Protein AF-A0A2N5B5T7-F1 (afdb_monomer)

Structure (mmCIF, N/CA/C/O backbone):
data_AF-A0A2N5B5T7-F1
#
_entry.id   AF-A0A2N5B5T7-F1
#
loop_
_atom_site.group_PDB
_atom_site.id
_atom_site.type_symbol
_atom_site.label_atom_id
_atom_site.label_alt_id
_atom_site.label_comp_id
_atom_site.label_asym_id
_atom_site.label_entity_id
_atom_site.label_seq_id
_atom_site.pdbx_PDB_ins_code
_atom_site.Cartn_x
_atom_site.Cartn_y
_atom_site.Cartn_z
_atom_site.occupancy
_atom_site.B_iso_or_equiv
_atom_site.auth_seq_id
_atom_site.auth_comp_id
_atom_site.auth_asym_id
_atom_site.auth_atom_id
_atom_site.pdbx_PDB_model_num
ATOM 1 N N . GLN A 1 1 ? 3.816 -21.441 9.797 1.00 52.06 1 GLN A N 1
ATOM 2 C CA . GLN A 1 1 ? 3.129 -20.359 9.060 1.00 52.06 1 GLN A CA 1
ATOM 3 C C . GLN A 1 1 ? 1.644 -20.697 9.000 1.00 52.06 1 GLN A C 1
ATOM 5 O O . GLN A 1 1 ? 1.309 -21.677 8.357 1.00 52.06 1 GLN A O 1
ATOM 10 N N . GLN A 1 2 ? 0.776 -19.985 9.728 1.00 61.12 2 GLN A N 1
ATOM 11 C CA . GLN A 1 2 ? -0.626 -20.408 9.944 1.00 61.12 2 GLN A CA 1
ATOM 12 C C . GLN A 1 2 ? -1.670 -19.629 9.111 1.00 61.12 2 GLN A C 1
ATOM 14 O O . GLN A 1 2 ? -2.839 -19.981 9.132 1.00 61.12 2 GLN A O 1
ATOM 19 N N . GLN A 1 3 ? -1.269 -18.592 8.362 1.00 65.88 3 GLN A N 1
ATOM 20 C CA . GLN A 1 3 ? -2.188 -17.669 7.660 1.00 65.88 3 GLN A CA 1
ATOM 21 C C . GLN A 1 3 ? -1.897 -17.510 6.150 1.00 65.88 3 GLN A C 1
ATOM 23 O O . GLN A 1 3 ? -2.585 -16.754 5.469 1.00 65.88 3 GLN A O 1
ATOM 28 N N . GLY A 1 4 ? -0.875 -18.192 5.610 1.00 83.69 4 GLY A N 1
ATOM 29 C CA . GLY A 1 4 ? -0.503 -18.093 4.188 1.00 83.69 4 GLY A CA 1
ATOM 30 C C . GLY A 1 4 ? -0.038 -16.697 3.736 1.00 83.69 4 GLY A C 1
ATOM 31 O O . GLY A 1 4 ? -0.194 -16.357 2.564 1.00 83.69 4 GLY A O 1
ATOM 32 N N . VAL A 1 5 ? 0.490 -15.887 4.662 1.00 90.44 5 VAL A N 1
ATOM 33 C CA . VAL A 1 5 ? 0.981 -14.516 4.431 1.00 90.44 5 VAL A CA 1
ATOM 34 C C . VAL A 1 5 ? 2.508 -14.453 4.473 1.00 90.44 5 VAL A C 1
ATOM 36 O O . VAL A 1 5 ? 3.146 -15.196 5.221 1.00 90.44 5 VAL A O 1
ATOM 39 N N . THR A 1 6 ? 3.097 -13.551 3.688 1.00 92.44 6 THR A N 1
ATOM 40 C CA . THR A 1 6 ? 4.547 -13.297 3.689 1.00 92.44 6 THR A CA 1
ATOM 41 C C . THR A 1 6 ? 4.939 -12.291 4.784 1.00 92.44 6 THR A C 1
ATOM 43 O O . THR A 1 6 ? 4.087 -11.525 5.242 1.00 92.44 6 THR A O 1
ATOM 46 N N . PRO A 1 7 ? 6.224 -12.224 5.193 1.00 93.31 7 PRO A N 1
ATOM 47 C CA . PRO A 1 7 ? 6.707 -11.173 6.094 1.00 93.31 7 PRO A CA 1
ATOM 48 C C . PRO A 1 7 ? 6.416 -9.754 5.587 1.00 93.31 7 PRO A C 1
ATOM 50 O O . PRO A 1 7 ? 6.020 -8.900 6.374 1.00 93.31 7 PRO A O 1
ATOM 53 N N . PHE A 1 8 ? 6.525 -9.527 4.272 1.00 93.94 8 PHE A N 1
ATOM 54 C CA . PHE A 1 8 ? 6.115 -8.278 3.625 1.00 93.94 8 PHE A CA 1
ATOM 55 C C . PHE A 1 8 ? 4.654 -7.922 3.943 1.00 93.94 8 PHE A C 1
ATOM 57 O O . PHE A 1 8 ? 4.384 -6.823 4.416 1.00 93.94 8 PHE A O 1
ATOM 64 N N . MET A 1 9 ? 3.718 -8.859 3.737 1.00 96.00 9 MET A N 1
ATOM 65 C CA . MET A 1 9 ? 2.286 -8.627 3.984 1.00 96.00 9 MET A CA 1
ATOM 66 C C . MET A 1 9 ? 2.009 -8.337 5.462 1.00 96.00 9 MET A C 1
ATOM 68 O O . MET A 1 9 ? 1.223 -7.448 5.777 1.00 96.00 9 MET A O 1
ATOM 72 N N . LEU A 1 10 ? 2.677 -9.059 6.368 1.00 95.94 10 LEU A N 1
ATOM 73 C CA . LEU A 1 10 ? 2.547 -8.843 7.809 1.00 95.94 10 LEU A CA 1
ATOM 74 C C . LEU A 1 10 ? 3.016 -7.443 8.216 1.00 95.94 10 LEU A C 1
ATOM 76 O O . LEU A 1 10 ? 2.308 -6.735 8.930 1.00 95.94 10 LEU A O 1
ATOM 80 N N . LEU A 1 11 ? 4.200 -7.039 7.759 1.00 97.00 11 LEU A N 1
ATOM 81 C CA . LEU A 1 11 ? 4.765 -5.736 8.094 1.00 97.00 11 LEU A CA 1
ATOM 82 C C . LEU A 1 11 ? 3.976 -4.591 7.453 1.00 97.00 11 LEU A C 1
ATOM 84 O O . LEU A 1 11 ? 3.757 -3.578 8.113 1.00 97.00 11 LEU A O 1
ATOM 88 N N . LEU A 1 12 ? 3.498 -4.762 6.219 1.00 97.75 12 LEU A N 1
ATOM 89 C CA . LEU A 1 12 ? 2.629 -3.789 5.563 1.00 97.75 12 LEU A CA 1
ATOM 90 C C . LEU A 1 12 ? 1.311 -3.604 6.330 1.00 97.75 12 LEU A C 1
ATOM 92 O O . LEU A 1 12 ? 0.928 -2.465 6.591 1.00 97.75 12 LEU A O 1
ATOM 96 N N . ALA A 1 13 ? 0.656 -4.691 6.754 1.00 97.88 13 ALA A N 1
ATOM 97 C CA . ALA A 1 13 ? -0.572 -4.619 7.551 1.00 97.88 13 ALA A CA 1
ATOM 98 C C . ALA A 1 13 ? -0.345 -3.907 8.898 1.00 97.88 13 ALA A C 1
ATOM 100 O O . ALA A 1 13 ? -1.131 -3.041 9.297 1.00 97.88 13 ALA A O 1
ATOM 101 N N . SER A 1 14 ? 0.759 -4.218 9.584 1.00 97.88 14 SER A N 1
ATOM 102 C CA . SER A 1 14 ? 1.156 -3.533 10.822 1.00 97.88 14 SER A CA 1
ATOM 103 C C . SER A 1 14 ? 1.428 -2.046 10.590 1.00 97.88 14 SER A C 1
ATOM 105 O O . SER A 1 14 ? 1.003 -1.206 11.382 1.00 97.88 14 SER A O 1
ATOM 107 N N . PHE A 1 15 ? 2.091 -1.703 9.486 1.00 98.38 15 PHE A N 1
ATOM 108 C CA . PHE A 1 15 ? 2.387 -0.319 9.133 1.00 98.38 15 PHE A CA 1
ATOM 109 C C . PHE A 1 15 ? 1.120 0.474 8.794 1.00 98.38 15 PHE A C 1
ATOM 111 O O . PHE A 1 15 ? 0.922 1.568 9.315 1.00 98.38 15 PHE A O 1
ATOM 118 N N . GLN A 1 16 ? 0.208 -0.094 8.005 1.00 98.44 16 GLN A N 1
ATOM 119 C CA . GLN A 1 16 ? -1.093 0.520 7.731 1.00 98.44 16 GLN A CA 1
ATOM 120 C C . GLN A 1 16 ? -1.916 0.691 9.015 1.00 98.44 16 GLN A C 1
ATOM 122 O O . GLN A 1 16 ? -2.558 1.724 9.188 1.00 98.44 16 GLN A O 1
ATOM 127 N N . THR A 1 17 ? -1.845 -0.267 9.949 1.00 98.06 17 THR A N 1
ATOM 128 C CA . THR A 1 17 ? -2.479 -0.149 11.275 1.00 98.06 17 THR A CA 1
ATOM 129 C C . THR A 1 17 ? -1.898 1.019 12.070 1.00 98.06 17 THR A C 1
ATOM 131 O O . THR A 1 17 ? -2.651 1.788 12.666 1.00 98.06 17 THR A O 1
ATOM 134 N N . LEU A 1 18 ? -0.573 1.193 12.058 1.00 98.25 18 LEU A N 1
ATOM 135 C CA . LEU A 1 18 ? 0.087 2.333 12.697 1.00 98.25 18 LEU A CA 1
ATOM 136 C C . LEU A 1 18 ? -0.414 3.659 12.105 1.00 98.25 18 LEU A C 1
ATOM 138 O O . LEU A 1 18 ? -0.843 4.536 12.851 1.00 98.25 18 LEU A O 1
ATOM 142 N N . LEU A 1 19 ? -0.429 3.785 10.774 1.00 98.38 19 LEU A N 1
ATOM 143 C CA . LEU A 1 19 ? -0.919 4.986 10.086 1.00 98.38 19 LEU A CA 1
ATOM 144 C C . LEU A 1 19 ? -2.390 5.271 10.406 1.00 98.38 19 LEU A C 1
ATOM 146 O O . LEU A 1 19 ? -2.740 6.415 10.694 1.00 98.38 19 LEU A O 1
ATOM 150 N N . HIS A 1 20 ? -3.240 4.243 10.419 1.00 97.75 20 HIS A N 1
ATOM 151 C CA . HIS A 1 20 ? -4.640 4.356 10.823 1.00 97.75 20 HIS A CA 1
ATOM 152 C C . HIS A 1 20 ? -4.780 4.897 12.251 1.00 97.75 20 HIS A C 1
ATOM 154 O O . HIS A 1 20 ? -5.547 5.827 12.494 1.00 97.75 20 HIS A O 1
ATOM 160 N N . ARG A 1 21 ? -4.012 4.357 13.203 1.00 96.50 21 ARG A N 1
ATOM 161 C CA . ARG A 1 21 ? -4.056 4.789 14.608 1.00 96.50 21 ARG A CA 1
ATOM 162 C C . ARG A 1 21 ? -3.564 6.223 14.804 1.00 96.50 21 ARG A C 1
ATOM 164 O O . ARG A 1 21 ? -4.131 6.928 15.629 1.00 96.50 21 ARG A O 1
ATOM 171 N N . TYR A 1 22 ? -2.556 6.652 14.047 1.00 97.81 22 TYR A N 1
ATOM 172 C CA . TYR A 1 22 ? -2.014 8.013 14.128 1.00 97.81 22 TYR A CA 1
ATOM 173 C C . TYR A 1 22 ? -2.889 9.058 13.431 1.00 97.81 22 TYR A C 1
ATOM 175 O O . TYR A 1 22 ? -2.994 10.184 13.908 1.00 97.81 22 TYR A O 1
ATOM 183 N N . SER A 1 23 ? -3.495 8.705 12.298 1.00 97.31 23 SER A N 1
ATOM 184 C CA . SER A 1 23 ? -4.282 9.639 11.480 1.00 97.31 23 SER A CA 1
ATOM 185 C C . SER A 1 23 ? -5.775 9.646 11.812 1.00 97.31 23 SER A C 1
ATOM 187 O O . SER A 1 23 ? -6.469 10.602 11.477 1.00 97.31 23 SER A O 1
ATOM 189 N N . GLY A 1 24 ? -6.294 8.568 12.407 1.00 96.50 24 GLY A N 1
ATOM 190 C CA . GLY A 1 24 ? -7.731 8.333 12.564 1.00 96.50 24 GLY A CA 1
ATOM 191 C C . GLY A 1 24 ? -8.463 7.986 11.258 1.00 96.50 24 GLY A C 1
ATOM 192 O O . GLY A 1 24 ? -9.679 7.809 11.279 1.00 96.50 24 GLY A O 1
ATOM 193 N N . GLN A 1 25 ? -7.766 7.875 10.121 1.00 97.31 25 GLN A N 1
ATOM 194 C CA . GLN A 1 25 ? -8.386 7.636 8.813 1.00 97.31 25 GLN A CA 1
ATOM 195 C C . GLN A 1 25 ? -8.736 6.162 8.605 1.00 97.31 25 GLN A C 1
ATOM 197 O O . GLN A 1 25 ? -7.892 5.293 8.798 1.00 97.31 25 GLN A O 1
ATOM 202 N N . ALA A 1 26 ? -9.956 5.875 8.151 1.00 97.50 26 ALA A N 1
ATOM 203 C CA . ALA A 1 26 ? -10.417 4.511 7.877 1.00 97.50 26 ALA A CA 1
ATOM 204 C C . ALA A 1 26 ? -9.924 3.938 6.532 1.00 97.50 26 ALA A C 1
ATOM 206 O O . ALA A 1 26 ? -9.932 2.728 6.346 1.00 97.50 26 ALA A O 1
ATOM 207 N N . ASP A 1 27 ? -9.483 4.777 5.594 1.00 97.31 27 ASP A N 1
ATOM 208 C CA . ASP A 1 27 ? -8.973 4.364 4.281 1.00 97.31 27 ASP A CA 1
ATOM 209 C C . ASP A 1 27 ? -7.508 4.784 4.151 1.00 97.31 27 ASP A C 1
ATOM 211 O O . ASP A 1 27 ? -7.202 5.968 4.005 1.00 97.31 27 ASP A O 1
ATOM 215 N N . ILE A 1 28 ? -6.602 3.810 4.242 1.00 98.12 28 ILE A N 1
ATOM 216 C CA . ILE A 1 28 ? -5.156 4.029 4.216 1.00 98.12 28 ILE A CA 1
ATOM 217 C C . ILE A 1 28 ? -4.588 3.505 2.902 1.00 98.12 28 ILE A C 1
ATOM 219 O O . ILE A 1 28 ? -4.730 2.329 2.574 1.00 98.12 28 ILE A O 1
ATOM 223 N N . ARG A 1 29 ? -3.875 4.359 2.167 1.00 97.62 29 ARG A N 1
ATOM 224 C CA . ARG A 1 29 ? -3.191 3.999 0.917 1.00 97.62 29 ARG A CA 1
ATOM 225 C C . ARG A 1 29 ? -1.694 4.192 1.077 1.00 97.62 29 ARG A C 1
ATOM 227 O O . ARG A 1 29 ? -1.242 5.260 1.486 1.00 97.62 29 ARG A O 1
ATOM 234 N N . VAL A 1 30 ? -0.935 3.154 0.748 1.00 98.06 30 VAL A N 1
ATOM 235 C CA . VAL A 1 30 ? 0.527 3.150 0.837 1.00 98.06 30 VAL A CA 1
ATOM 236 C C . VAL A 1 30 ? 1.102 2.816 -0.531 1.00 98.06 30 VAL A C 1
ATOM 238 O O . VAL A 1 30 ? 0.685 1.843 -1.161 1.00 98.06 30 VAL A O 1
ATOM 241 N N . GLY A 1 31 ? 2.059 3.621 -0.986 1.00 96.75 31 GLY A N 1
ATOM 242 C CA . GLY A 1 31 ? 2.830 3.329 -2.189 1.00 96.75 31 GLY A CA 1
ATOM 243 C C . GLY A 1 31 ? 3.912 2.300 -1.886 1.00 96.75 31 GLY A C 1
ATOM 244 O O . GLY A 1 31 ? 4.706 2.485 -0.963 1.00 96.75 31 GLY A O 1
ATOM 245 N N . VAL A 1 32 ? 3.956 1.223 -2.659 1.00 95.31 32 VAL A N 1
ATOM 246 C CA . VAL A 1 32 ? 4.952 0.158 -2.543 1.00 95.31 32 VAL A CA 1
ATOM 247 C C . VAL A 1 32 ? 5.741 0.083 -3.849 1.00 95.31 32 VAL A C 1
ATOM 249 O O . VAL A 1 32 ? 5.191 -0.360 -4.861 1.00 95.31 32 VAL A O 1
ATOM 252 N N . PRO A 1 33 ? 7.015 0.512 -3.860 1.00 90.69 33 PRO A N 1
ATOM 253 C CA . PRO A 1 33 ? 7.859 0.363 -5.029 1.00 90.69 33 PRO A CA 1
ATOM 254 C C . PRO A 1 33 ? 8.182 -1.119 -5.240 1.00 90.69 33 PRO A C 1
ATOM 256 O O . PRO A 1 33 ? 8.620 -1.816 -4.324 1.00 90.69 33 PRO A O 1
ATOM 259 N N . THR A 1 34 ? 7.995 -1.595 -6.464 1.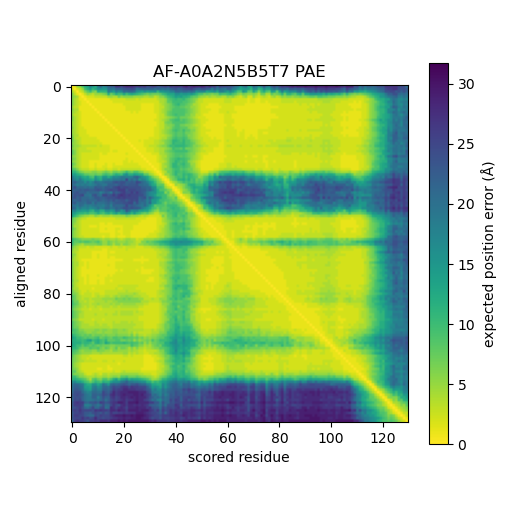00 81.25 34 THR A N 1
ATOM 260 C CA . THR A 1 34 ? 8.359 -2.944 -6.892 1.00 81.25 34 THR A CA 1
ATOM 261 C C . THR A 1 34 ? 9.277 -2.871 -8.100 1.00 81.25 34 THR A C 1
ATOM 263 O O . THR A 1 34 ? 9.009 -2.162 -9.069 1.00 81.25 34 THR A O 1
ATOM 266 N N . ALA A 1 35 ? 10.386 -3.605 -8.043 1.00 71.88 35 ALA A N 1
ATOM 267 C CA . ALA A 1 35 ? 11.285 -3.725 -9.178 1.00 71.88 35 ALA A CA 1
ATOM 268 C C . ALA A 1 35 ? 10.658 -4.666 -10.217 1.00 71.88 35 ALA A C 1
ATOM 270 O O . ALA A 1 35 ? 10.546 -5.863 -9.961 1.00 71.88 35 ALA A O 1
ATOM 271 N N . ASN A 1 36 ? 10.303 -4.159 -11.401 1.00 63.38 36 ASN A N 1
ATOM 272 C CA . ASN A 1 36 ? 9.816 -4.980 -12.518 1.00 63.38 36 ASN A CA 1
ATOM 273 C C . ASN A 1 36 ? 10.984 -5.676 -13.242 1.00 63.38 36 ASN A C 1
ATOM 275 O O . ASN A 1 36 ? 11.138 -5.577 -14.456 1.00 63.38 36 ASN A O 1
ATOM 279 N N . AR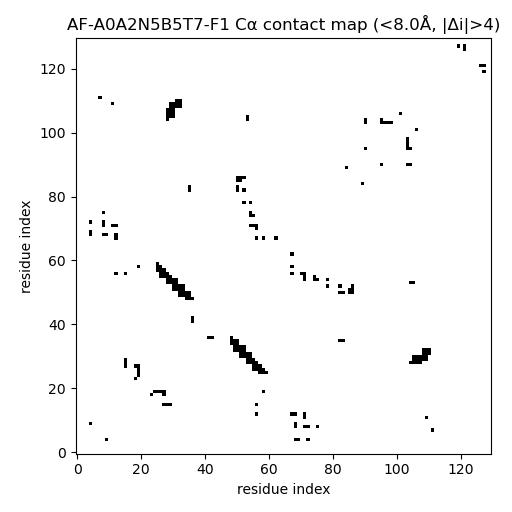G A 1 37 ? 11.836 -6.393 -12.497 1.00 59.66 37 ARG A N 1
ATOM 280 C CA . ARG A 1 37 ? 12.973 -7.163 -13.043 1.00 59.66 37 ARG A CA 1
ATOM 281 C C . ARG A 1 37 ? 12.609 -8.613 -13.383 1.00 59.66 37 ARG A C 1
ATOM 283 O O . ARG A 1 37 ? 13.479 -9.468 -13.446 1.00 59.66 37 ARG A O 1
ATOM 290 N N . ASN A 1 38 ? 11.335 -8.911 -13.627 1.00 57.19 38 ASN A N 1
ATOM 291 C CA . ASN A 1 38 ? 10.864 -10.286 -13.850 1.00 57.19 38 ASN A CA 1
ATOM 292 C C . ASN A 1 38 ? 11.258 -10.873 -15.221 1.00 57.19 38 ASN A C 1
ATOM 294 O O . ASN A 1 38 ? 10.889 -12.005 -15.530 1.00 57.19 38 ASN A O 1
ATOM 298 N N . ARG A 1 39 ? 11.984 -10.123 -16.062 1.00 53.75 39 ARG A N 1
ATOM 299 C CA . ARG A 1 39 ? 12.521 -10.603 -17.341 1.00 53.75 39 ARG A CA 1
ATOM 300 C C . ARG A 1 39 ? 14.044 -10.594 -17.292 1.00 53.75 39 ARG A C 1
ATOM 302 O O . ARG A 1 39 ? 14.640 -9.533 -17.102 1.00 53.75 39 ARG A O 1
ATOM 309 N N . VAL A 1 40 ? 14.655 -11.752 -17.550 1.00 52.62 40 VAL A N 1
ATOM 310 C CA . VAL A 1 40 ? 16.119 -11.967 -17.606 1.00 52.62 40 VAL A CA 1
ATOM 311 C C . VAL A 1 40 ? 16.816 -10.950 -18.527 1.00 52.62 40 VAL A C 1
ATOM 313 O O . VAL A 1 40 ? 17.935 -10.517 -18.271 1.00 52.62 40 VAL A O 1
ATOM 316 N N . GLU A 1 41 ? 16.120 -10.496 -19.569 1.00 55.88 41 GLU A N 1
ATOM 317 C CA . GLU A 1 41 ? 16.587 -9.502 -20.546 1.00 55.88 41 GLU A CA 1
ATOM 318 C C . GLU A 1 41 ? 16.765 -8.093 -19.949 1.00 55.88 41 GLU A C 1
ATOM 320 O O . GLU A 1 41 ? 17.571 -7.306 -20.441 1.00 55.88 41 GLU A O 1
ATOM 325 N N . THR A 1 42 ? 16.037 -7.771 -18.874 1.00 53.84 42 THR A N 1
ATOM 326 C CA . THR A 1 42 ? 16.035 -6.444 -18.227 1.00 53.84 42 THR A CA 1
ATOM 327 C C . THR A 1 42 ? 16.930 -6.360 -16.992 1.00 53.84 42 THR A C 1
ATOM 329 O O . THR A 1 42 ? 17.242 -5.259 -16.544 1.00 53.84 42 THR A O 1
ATOM 332 N N . GLU A 1 43 ? 17.416 -7.492 -16.467 1.00 52.53 43 GLU A N 1
ATOM 333 C CA . GLU A 1 43 ? 18.269 -7.521 -15.267 1.00 52.53 43 GLU A CA 1
ATOM 334 C C . GLU A 1 43 ? 19.590 -6.755 -15.442 1.00 52.53 43 GLU A C 1
ATOM 336 O O . GLU A 1 43 ? 20.143 -6.248 -14.465 1.00 52.53 43 GLU A O 1
ATOM 341 N N . ARG A 1 44 ? 20.089 -6.665 -16.684 1.00 48.47 44 ARG A N 1
ATOM 342 C CA . ARG A 1 44 ? 21.380 -6.047 -17.038 1.00 48.47 44 ARG A CA 1
ATOM 343 C C . ARG A 1 44 ? 21.252 -4.695 -17.744 1.00 48.47 44 ARG A C 1
ATOM 345 O O . ARG A 1 44 ? 22.268 -4.131 -18.147 1.00 48.47 44 ARG A O 1
ATOM 352 N N . LEU A 1 45 ? 20.034 -4.173 -17.906 1.00 57.72 45 LEU A N 1
ATOM 353 C CA . LEU A 1 45 ? 19.810 -2.866 -18.523 1.00 57.72 45 LEU A CA 1
ATOM 354 C C . LEU A 1 45 ? 19.918 -1.755 -17.472 1.00 57.72 45 LEU A C 1
ATOM 356 O O . LEU A 1 45 ? 19.300 -1.814 -16.410 1.00 57.72 45 LEU A O 1
ATOM 360 N N . ILE A 1 46 ? 20.690 -0.713 -17.781 1.00 57.22 46 ILE A N 1
ATOM 361 C CA . ILE A 1 46 ? 20.722 0.522 -16.991 1.00 57.22 46 ILE A CA 1
ATOM 362 C C . ILE A 1 46 ? 19.478 1.341 -17.374 1.00 57.22 46 ILE A C 1
ATOM 364 O O . ILE A 1 46 ? 19.393 1.846 -18.489 1.00 57.22 46 ILE A O 1
ATOM 368 N N . GLY A 1 47 ? 18.501 1.445 -16.465 1.00 55.56 47 GLY A N 1
ATOM 369 C CA . GLY A 1 47 ? 17.237 2.168 -16.669 1.00 55.56 47 GLY A CA 1
ATOM 370 C C . GLY A 1 47 ? 16.344 2.179 -15.417 1.00 55.56 47 GLY A C 1
ATOM 371 O O . GLY A 1 47 ? 16.593 1.439 -14.462 1.00 55.56 47 GLY A O 1
ATOM 372 N N . PHE A 1 48 ? 15.314 3.035 -15.391 1.00 57.88 48 PHE A N 1
ATOM 373 C CA . PHE A 1 48 ? 14.372 3.154 -14.268 1.00 57.88 48 PHE A CA 1
ATOM 374 C C . PHE A 1 48 ? 13.221 2.145 -14.424 1.00 57.88 48 PHE A C 1
ATOM 376 O O . PHE A 1 48 ? 12.237 2.412 -15.102 1.00 57.88 48 PHE A O 1
ATOM 383 N N . PHE A 1 49 ? 13.368 0.965 -13.814 1.00 64.81 49 PHE A N 1
ATOM 384 C CA . PHE A 1 49 ? 12.399 -0.147 -13.889 1.00 64.81 49 PHE A CA 1
ATOM 385 C C . PHE A 1 49 ? 11.578 -0.326 -12.600 1.00 64.81 49 PHE A C 1
ATOM 387 O O . PHE A 1 49 ? 11.051 -1.408 -12.329 1.00 64.81 49 PHE A O 1
ATOM 394 N N . VAL A 1 50 ? 11.529 0.703 -11.752 1.00 71.62 50 VAL A N 1
ATOM 395 C CA . VAL A 1 50 ? 10.712 0.686 -10.536 1.00 71.62 50 VAL A CA 1
ATOM 396 C C . VAL A 1 50 ? 9.313 1.142 -10.911 1.00 71.62 50 VAL A C 1
ATOM 398 O O . VAL A 1 50 ? 9.129 2.278 -11.336 1.00 71.62 50 VAL A O 1
ATOM 401 N N . ASN A 1 51 ? 8.337 0.259 -10.732 1.00 86.56 51 ASN A N 1
ATOM 402 C CA . ASN A 1 51 ? 6.932 0.640 -10.734 1.00 86.56 51 ASN A CA 1
ATOM 403 C C . ASN A 1 51 ? 6.458 0.812 -9.284 1.00 86.56 51 ASN A C 1
ATOM 405 O O . ASN A 1 51 ? 7.033 0.218 -8.371 1.00 86.56 51 ASN A O 1
ATOM 409 N N . THR A 1 52 ? 5.418 1.609 -9.054 1.00 91.38 52 THR A N 1
ATOM 410 C CA . THR A 1 52 ? 4.838 1.789 -7.716 1.00 91.38 52 THR A CA 1
ATOM 411 C C . THR A 1 52 ? 3.410 1.274 -7.691 1.00 91.38 52 THR A C 1
ATOM 413 O O . THR A 1 52 ? 2.545 1.778 -8.401 1.00 91.38 52 THR A O 1
ATOM 416 N N . GLN A 1 53 ? 3.148 0.294 -6.830 1.00 94.31 53 GLN A N 1
ATOM 417 C CA . GLN A 1 53 ? 1.801 -0.212 -6.585 1.00 94.31 53 GLN A CA 1
ATOM 418 C C . GLN A 1 53 ? 1.174 0.535 -5.407 1.00 94.31 53 GLN A C 1
ATOM 420 O O . GLN A 1 53 ? 1.820 0.737 -4.380 1.00 94.31 53 GLN A O 1
ATOM 425 N N . VAL A 1 54 ? -0.095 0.928 -5.525 1.00 96.12 54 VAL A N 1
ATOM 426 C CA . VAL A 1 54 ? -0.836 1.561 -4.424 1.00 96.12 54 VAL A CA 1
ATOM 427 C C . VAL A 1 54 ? -1.643 0.496 -3.695 1.00 96.12 54 VAL A C 1
ATOM 429 O O . VAL A 1 54 ? -2.648 0.003 -4.208 1.00 96.12 54 VAL A O 1
ATOM 432 N N . LEU A 1 55 ? -1.216 0.138 -2.485 1.00 97.38 55 LEU A N 1
ATOM 433 C CA . LEU A 1 55 ? -1.898 -0.859 -1.665 1.00 97.38 55 LEU A CA 1
ATOM 434 C C . LEU A 1 55 ? -2.783 -0.170 -0.626 1.00 97.38 55 LEU A C 1
ATOM 436 O O . LEU A 1 55 ? -2.315 0.518 0.285 1.00 97.38 55 LEU A O 1
ATOM 440 N N . ARG A 1 56 ? -4.091 -0.362 -0.794 1.00 97.38 56 ARG A N 1
ATOM 441 C CA . ARG A 1 56 ? -5.146 0.169 0.073 1.00 97.38 56 ARG A CA 1
ATOM 442 C C . ARG A 1 56 ? -5.392 -0.771 1.255 1.00 97.38 56 ARG A C 1
ATOM 444 O O . ARG A 1 56 ? -5.407 -1.985 1.063 1.00 97.38 56 ARG A O 1
ATOM 451 N N . ALA A 1 57 ? -5.703 -0.239 2.428 1.00 97.81 57 ALA A N 1
ATOM 452 C CA . ALA A 1 57 ? -6.298 -0.942 3.563 1.00 97.81 57 ALA A CA 1
ATOM 453 C C . ALA A 1 57 ? -7.523 -0.162 4.054 1.00 97.81 57 ALA A C 1
ATOM 455 O O . ALA A 1 57 ? -7.466 1.058 4.185 1.00 97.81 57 ALA A O 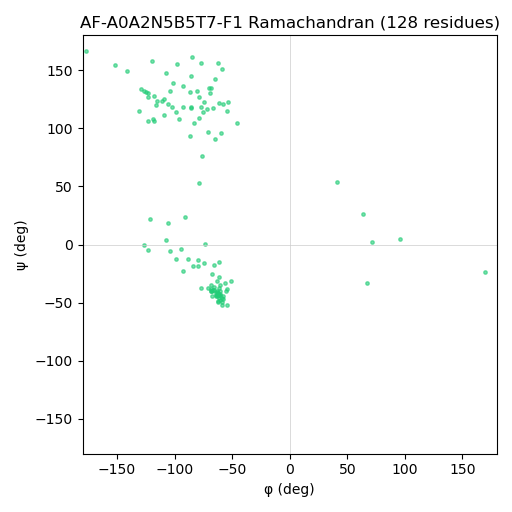1
ATOM 456 N N . GLU A 1 58 ? -8.626 -0.866 4.285 1.00 97.81 58 GLU A N 1
ATOM 457 C CA . GLU A 1 58 ? -9.862 -0.292 4.826 1.00 97.81 58 GLU A CA 1
ATOM 458 C C . GLU A 1 58 ? -10.077 -0.823 6.239 1.00 97.81 58 GLU A C 1
ATOM 460 O O . GLU A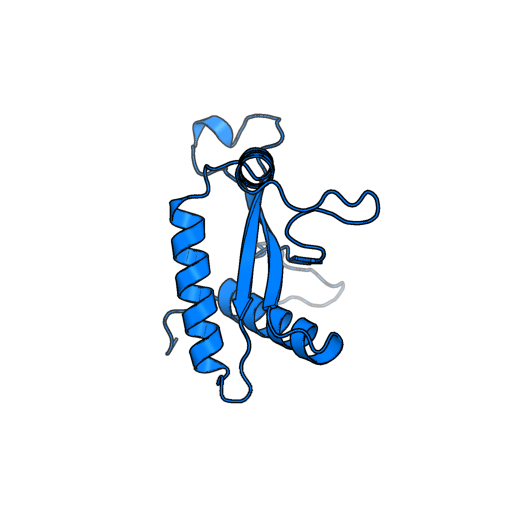 1 58 ? -10.128 -2.038 6.433 1.00 97.81 58 GLU A O 1
ATOM 465 N N . PHE A 1 59 ? -10.189 0.094 7.196 1.00 97.31 59 PHE A N 1
ATOM 466 C CA . PHE A 1 59 ? -10.365 -0.165 8.616 1.00 97.31 59 PHE A CA 1
ATOM 467 C C . PHE A 1 59 ? -11.813 0.095 9.030 1.00 97.31 59 PHE A C 1
ATOM 469 O O . PHE A 1 59 ? -12.374 1.150 8.748 1.00 97.31 59 PHE A O 1
ATOM 476 N N . ASP A 1 60 ? -12.375 -0.858 9.762 1.00 92.94 60 ASP A N 1
ATOM 477 C CA . ASP A 1 60 ? -13.637 -0.736 10.489 1.00 92.94 60 ASP A CA 1
ATOM 478 C C . ASP A 1 60 ? -13.371 -0.965 11.987 1.00 92.94 60 ASP A C 1
ATOM 480 O O . ASP A 1 60 ? -12.371 -1.579 12.367 1.00 92.94 60 ASP A O 1
ATOM 484 N N . VAL A 1 61 ? -14.264 -0.474 12.845 1.00 85.06 61 VAL A N 1
ATOM 485 C CA . VAL A 1 61 ? -14.230 -0.642 14.303 1.00 85.06 61 VAL A CA 1
ATOM 486 C C . VAL A 1 61 ? -14.188 -2.121 14.703 1.00 85.06 61 VAL A C 1
ATOM 488 O O . VAL A 1 61 ? -13.558 -2.446 15.707 1.00 85.06 61 VAL A O 1
ATOM 491 N N . GLN A 1 62 ? -14.822 -3.011 13.933 1.00 92.62 62 GLN A N 1
ATOM 492 C CA . GLN A 1 62 ? -14.859 -4.450 14.225 1.00 92.62 62 GLN A CA 1
ATOM 493 C C . GLN A 1 62 ? -13.770 -5.256 13.504 1.00 92.62 62 GLN A C 1
ATOM 495 O O . GLN A 1 62 ? -13.652 -6.456 13.743 1.00 92.62 62 GLN A O 1
ATOM 500 N N . LEU A 1 63 ? -12.966 -4.623 12.641 1.00 94.94 63 LEU A N 1
ATOM 501 C CA . LEU A 1 63 ? -11.966 -5.329 11.847 1.00 94.94 63 LEU A CA 1
ATOM 502 C C . LEU A 1 63 ? -10.866 -5.898 12.748 1.00 94.94 63 LEU A C 1
ATOM 504 O O . LEU A 1 63 ? -10.094 -5.165 13.376 1.00 94.94 63 LEU A O 1
ATOM 508 N N . THR A 1 64 ? -10.742 -7.219 12.762 1.00 95.56 64 THR A N 1
ATOM 509 C CA . THR A 1 64 ? -9.643 -7.892 13.451 1.00 95.56 64 THR A CA 1
ATOM 510 C C . THR A 1 64 ? -8.351 -7.798 12.640 1.00 95.56 64 THR A C 1
ATOM 512 O O . THR A 1 64 ? -8.344 -7.686 11.412 1.00 95.56 64 THR A O 1
ATOM 515 N N . PHE A 1 65 ? -7.205 -7.920 13.314 1.00 94.56 65 PHE A N 1
ATOM 516 C CA . PHE A 1 65 ? -5.916 -7.912 12.619 1.00 94.56 65 PHE A CA 1
ATOM 517 C C . PHE A 1 65 ? -5.757 -9.092 11.642 1.00 94.56 65 PHE A C 1
ATOM 519 O O . PHE A 1 65 ? -5.115 -8.960 10.602 1.00 94.56 65 PHE A O 1
ATOM 526 N N . SER A 1 66 ? -6.363 -10.247 11.934 1.00 94.81 66 SER A N 1
ATOM 527 C CA . SER A 1 66 ? -6.350 -11.396 11.022 1.00 94.81 66 SER A CA 1
ATOM 528 C C . SER A 1 66 ? -7.134 -11.128 9.736 1.00 94.81 66 SER A C 1
ATOM 530 O O . SER A 1 66 ? -6.675 -11.504 8.660 1.00 94.81 66 SER A O 1
ATOM 532 N N . GLU A 1 67 ? -8.272 -10.439 9.817 1.00 95.56 67 GLU A N 1
ATOM 533 C CA . GLU A 1 67 ? -9.035 -10.027 8.632 1.00 95.56 67 GLU A CA 1
ATOM 534 C C . GLU A 1 67 ? -8.277 -8.974 7.822 1.00 95.56 67 GLU A C 1
ATOM 536 O O . GLU A 1 67 ? -8.206 -9.082 6.596 1.00 95.56 67 GLU A O 1
ATOM 541 N N . LEU A 1 68 ? -7.621 -8.020 8.494 1.00 96.62 68 LEU A N 1
ATOM 542 C CA . LEU A 1 68 ? -6.728 -7.070 7.831 1.00 96.62 68 LEU A CA 1
ATOM 543 C C . LEU A 1 68 ? -5.604 -7.793 7.074 1.00 96.62 68 LEU A C 1
ATOM 545 O O . LEU A 1 68 ? -5.330 -7.464 5.921 1.00 96.62 68 LEU A O 1
ATOM 549 N N . LEU A 1 69 ? -4.976 -8.805 7.679 1.00 96.44 69 LEU A N 1
ATOM 550 C CA . LEU A 1 69 ? -3.936 -9.597 7.015 1.00 96.44 69 LEU A CA 1
ATOM 551 C C . LEU A 1 69 ? -4.451 -10.303 5.757 1.00 96.44 69 LEU A C 1
ATOM 553 O O . LEU A 1 69 ? -3.745 -10.334 4.746 1.00 96.44 69 LEU A O 1
ATOM 557 N N . GLN A 1 70 ? -5.673 -10.839 5.785 1.00 96.25 70 GLN A N 1
ATOM 558 C CA . GLN A 1 70 ? -6.282 -11.441 4.596 1.00 96.25 70 GLN A CA 1
ATOM 559 C C . GLN A 1 70 ? -6.609 -10.390 3.527 1.00 96.25 70 GLN A C 1
ATOM 561 O O . GLN A 1 70 ? -6.339 -10.626 2.347 1.00 96.25 70 GLN A O 1
ATOM 566 N N . GLN A 1 71 ? -7.097 -9.212 3.926 1.00 96.75 71 GLN A N 1
ATOM 567 C CA . GLN A 1 71 ? -7.338 -8.089 3.017 1.00 96.75 71 GLN A CA 1
ATOM 568 C C . GLN A 1 71 ? -6.035 -7.644 2.329 1.00 96.75 71 GLN A C 1
ATOM 570 O O . GLN A 1 71 ? -5.990 -7.521 1.102 1.00 96.75 71 GLN A O 1
ATOM 575 N N . VAL A 1 72 ? -4.954 -7.469 3.095 1.00 97.19 72 VAL A N 1
ATOM 576 C CA . VAL A 1 72 ? -3.626 -7.114 2.569 1.00 97.19 72 VAL A CA 1
ATOM 577 C C . VAL A 1 72 ? -3.099 -8.202 1.641 1.00 97.19 72 VAL A C 1
ATOM 579 O O . VAL A 1 72 ? -2.605 -7.885 0.558 1.00 97.19 72 VAL A O 1
ATOM 582 N N . ARG A 1 73 ? -3.247 -9.480 2.004 1.00 96.38 73 ARG A N 1
ATOM 583 C CA . ARG A 1 73 ? -2.858 -10.609 1.150 1.00 96.38 73 ARG A CA 1
ATOM 584 C C . ARG A 1 73 ? -3.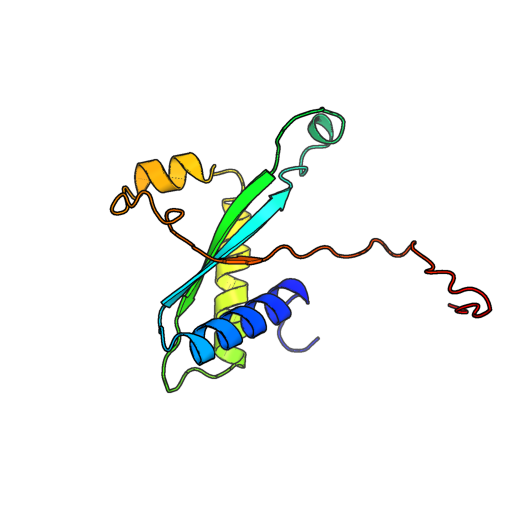593 -10.585 -0.187 1.00 96.38 73 ARG A C 1
ATOM 586 O O . ARG A 1 73 ? -2.938 -10.628 -1.226 1.00 96.38 73 ARG A O 1
ATOM 593 N N . GLN A 1 74 ? -4.922 -10.486 -0.171 1.00 96.88 74 GLN A N 1
ATOM 594 C CA . GLN A 1 74 ? -5.737 -10.455 -1.388 1.00 96.88 74 GLN A CA 1
ATOM 595 C C . GLN A 1 74 ? -5.346 -9.280 -2.291 1.00 96.88 74 GLN A C 1
ATOM 597 O O . GLN A 1 74 ? -5.153 -9.466 -3.491 1.00 96.88 74 GLN A O 1
ATOM 602 N N . ARG A 1 75 ? -5.183 -8.084 -1.716 1.00 96.75 75 ARG A N 1
ATOM 603 C CA . ARG A 1 75 ? -4.820 -6.873 -2.468 1.00 96.75 75 ARG A CA 1
ATOM 604 C C . ARG A 1 75 ? -3.407 -6.937 -3.021 1.00 96.75 75 ARG A C 1
ATOM 606 O O . ARG A 1 75 ? -3.198 -6.556 -4.162 1.00 96.75 75 ARG A O 1
ATOM 613 N N . THR A 1 76 ? -2.463 -7.464 -2.246 1.00 95.06 76 THR A N 1
ATOM 614 C CA . THR A 1 76 ? -1.081 -7.657 -2.700 1.00 95.06 76 THR A CA 1
ATOM 615 C C . THR A 1 76 ? -1.032 -8.620 -3.882 1.00 95.06 76 THR A C 1
ATOM 617 O O . THR A 1 76 ? -0.433 -8.297 -4.900 1.00 95.06 76 THR A O 1
ATOM 620 N N . LEU A 1 77 ? -1.701 -9.774 -3.785 1.00 94.38 77 LEU A N 1
ATOM 621 C CA . LEU A 1 77 ? -1.738 -10.758 -4.872 1.00 94.38 77 LEU A CA 1
ATOM 622 C C . LEU A 1 77 ? -2.446 -10.209 -6.120 1.00 94.38 77 LEU A C 1
ATOM 624 O O . LEU A 1 77 ? -1.968 -10.411 -7.234 1.00 94.38 77 LEU A O 1
ATOM 628 N N . GLY A 1 78 ? -3.556 -9.487 -5.940 1.00 94.75 78 GLY A N 1
ATOM 629 C CA . GLY A 1 78 ? -4.264 -8.832 -7.041 1.00 94.75 78 GLY A CA 1
ATOM 630 C C . GLY A 1 78 ? -3.412 -7.764 -7.727 1.00 94.75 78 GLY A C 1
ATOM 631 O O . GLY A 1 78 ? -3.329 -7.737 -8.949 1.00 94.75 78 GLY A O 1
ATOM 632 N N . ALA A 1 79 ? -2.718 -6.926 -6.957 1.00 92.38 79 ALA A N 1
ATOM 633 C CA . ALA A 1 79 ? -1.832 -5.905 -7.505 1.00 92.38 79 ALA A CA 1
ATOM 634 C C . ALA A 1 79 ? -0.630 -6.530 -8.242 1.00 92.38 79 ALA A C 1
ATOM 636 O O . ALA A 1 79 ? -0.298 -6.104 -9.346 1.00 92.38 79 ALA A O 1
ATOM 637 N N . GLN A 1 80 ? -0.062 -7.622 -7.715 1.00 88.50 80 GLN A N 1
ATOM 638 C CA . GLN A 1 80 ? 0.995 -8.388 -8.387 1.00 88.50 80 GLN A CA 1
ATOM 639 C C . GLN A 1 80 ? 0.553 -8.962 -9.742 1.00 88.50 80 GLN A C 1
ATOM 641 O O . GLN A 1 80 ? 1.355 -8.996 -10.678 1.00 88.50 80 GLN A O 1
ATOM 646 N N . ALA A 1 81 ? -0.711 -9.371 -9.884 1.00 89.88 81 ALA A N 1
ATOM 647 C CA . ALA A 1 81 ? -1.259 -9.831 -11.164 1.00 89.88 81 ALA A CA 1
ATOM 648 C C . ALA A 1 81 ? -1.330 -8.717 -12.232 1.00 89.88 81 ALA A C 1
ATOM 650 O O . ALA A 1 81 ? -1.409 -9.017 -13.421 1.00 89.88 81 ALA A O 1
ATOM 651 N N . HIS A 1 82 ? -1.257 -7.448 -11.818 1.00 89.50 82 HIS A N 1
ATOM 652 C CA . HIS A 1 82 ? -1.298 -6.263 -12.679 1.00 89.50 82 HIS A CA 1
ATOM 653 C C . HIS A 1 82 ? -0.047 -5.376 -12.537 1.00 89.50 82 HIS A C 1
ATOM 655 O O . HIS A 1 82 ? -0.088 -4.192 -12.864 1.00 89.50 82 HIS A O 1
ATOM 661 N N . GLN A 1 83 ? 1.076 -5.933 -12.067 1.00 85.00 83 GLN A N 1
ATOM 662 C CA . GLN A 1 83 ? 2.302 -5.179 -11.752 1.00 85.00 83 GLN A CA 1
ATOM 663 C C . GLN A 1 83 ? 2.940 -4.451 -12.951 1.00 85.00 83 GLN A C 1
ATOM 665 O O . GLN A 1 83 ? 3.785 -3.573 -12.764 1.00 85.00 83 GLN A O 1
ATOM 670 N N . ASP A 1 84 ? 2.537 -4.801 -14.172 1.00 84.81 84 ASP A N 1
ATOM 671 C CA . ASP A 1 84 ? 3.004 -4.175 -15.409 1.00 84.81 84 ASP A CA 1
ATOM 672 C C . ASP A 1 84 ? 2.301 -2.838 -15.713 1.00 84.81 84 ASP A C 1
ATOM 674 O O . ASP A 1 84 ? 2.780 -2.095 -16.566 1.00 84.81 84 ASP A O 1
ATOM 678 N N . LEU A 1 85 ? 1.195 -2.507 -15.026 1.00 87.00 85 LEU A N 1
ATOM 679 C CA . LEU A 1 85 ? 0.499 -1.225 -15.184 1.00 87.00 85 LEU A CA 1
ATOM 680 C C . LEU A 1 85 ? 1.324 -0.086 -14.555 1.00 87.00 85 LEU A C 1
ATOM 682 O O . LEU A 1 85 ? 1.481 -0.082 -13.331 1.00 87.00 85 LEU A O 1
ATOM 686 N N . PRO A 1 86 ? 1.807 0.904 -15.329 1.00 89.00 86 PRO A N 1
ATOM 687 C CA . PRO A 1 86 ? 2.565 2.027 -14.783 1.00 89.00 86 PRO A CA 1
ATOM 688 C C . PRO A 1 86 ? 1.723 2.902 -13.849 1.00 89.00 86 PRO A C 1
ATOM 690 O O . PRO A 1 86 ? 0.552 3.181 -14.128 1.00 89.00 86 PRO A O 1
ATOM 693 N N . PHE A 1 87 ? 2.335 3.395 -12.771 1.00 90.69 87 PHE A N 1
ATOM 694 C CA . PHE A 1 87 ? 1.682 4.301 -11.822 1.00 90.69 87 PHE A CA 1
ATOM 695 C C . PHE A 1 87 ? 1.104 5.554 -12.501 1.00 90.69 87 PHE A C 1
ATOM 697 O O . PHE A 1 87 ? -0.011 5.971 -12.193 1.00 90.69 87 PHE A O 1
ATOM 704 N N . GLU A 1 88 ? 1.820 6.128 -13.464 1.00 89.25 88 GLU A N 1
ATOM 705 C CA . GLU A 1 88 ? 1.401 7.330 -14.188 1.00 89.25 88 GLU A CA 1
ATOM 706 C C . GLU A 1 88 ? 0.113 7.089 -14.985 1.00 89.25 88 GLU A C 1
ATOM 708 O O . GLU A 1 88 ? -0.786 7.928 -14.962 1.00 89.25 88 GLU A O 1
ATOM 713 N N . GLN A 1 89 ? -0.018 5.915 -15.615 1.00 91.25 89 GLN A N 1
ATOM 714 C CA . GLN A 1 89 ? -1.238 5.530 -16.334 1.00 91.25 89 GLN A CA 1
ATOM 715 C C . GLN A 1 89 ? -2.410 5.304 -15.375 1.00 91.25 89 GLN A C 1
ATOM 717 O O . GLN A 1 89 ? -3.549 5.637 -15.698 1.00 91.25 89 GLN A O 1
ATOM 722 N N . LEU A 1 90 ? -2.146 4.777 -14.174 1.00 92.19 90 LEU A N 1
ATOM 723 C CA . LEU A 1 90 ? -3.169 4.646 -13.136 1.00 92.19 90 LEU A CA 1
ATOM 724 C C . LEU A 1 90 ? -3.684 6.022 -12.682 1.00 92.19 90 LEU A C 1
ATOM 726 O O . LEU A 1 90 ? -4.892 6.204 -12.531 1.00 92.19 90 LEU A O 1
ATOM 730 N N . VAL A 1 91 ? -2.791 6.995 -12.484 1.00 93.62 91 VAL A N 1
ATOM 731 C CA . VAL A 1 91 ? -3.168 8.376 -12.137 1.00 93.62 91 VAL A CA 1
ATOM 732 C C . VAL A 1 91 ? -3.965 9.025 -13.269 1.00 93.62 91 VAL A C 1
ATOM 734 O O . VAL A 1 91 ? -4.989 9.653 -13.000 1.00 93.62 91 VAL A O 1
ATOM 737 N N . GLU A 1 92 ? -3.529 8.852 -14.517 1.00 92.62 92 GLU A N 1
ATOM 738 C CA . GLU A 1 92 ? -4.227 9.374 -15.695 1.00 92.62 92 GLU A CA 1
ATOM 739 C C . GLU A 1 92 ? -5.644 8.801 -15.820 1.00 92.62 92 GLU A C 1
ATOM 741 O O . GLU A 1 92 ? -6.585 9.554 -16.062 1.00 92.62 92 GLU A O 1
ATOM 746 N N . ALA A 1 93 ? -5.813 7.496 -15.595 1.00 94.75 93 ALA A N 1
ATOM 747 C CA . ALA A 1 93 ? -7.111 6.834 -15.680 1.00 94.75 93 ALA A CA 1
ATOM 748 C C . ALA A 1 93 ? -8.062 7.215 -14.532 1.00 94.75 93 ALA A C 1
ATOM 750 O O . ALA A 1 93 ? -9.266 7.342 -14.748 1.00 94.75 93 ALA A O 1
ATOM 751 N N . LEU A 1 94 ? -7.541 7.382 -13.310 1.00 94.25 94 LEU A N 1
ATOM 752 C CA . LEU A 1 94 ? -8.353 7.704 -12.129 1.00 94.25 94 LEU A CA 1
ATOM 753 C C . LEU A 1 94 ? -8.652 9.199 -11.975 1.00 94.25 94 LEU A C 1
ATOM 755 O O . LEU A 1 94 ? -9.555 9.540 -11.214 1.00 94.25 94 LEU A O 1
ATOM 759 N N . GLN A 1 95 ? -7.891 10.070 -12.647 1.00 94.12 95 GLN A N 1
ATOM 760 C CA . GLN A 1 95 ? -8.031 11.532 -12.613 1.00 94.12 95 GLN A CA 1
ATOM 761 C C . GLN A 1 95 ? -8.319 12.092 -11.202 1.00 94.12 95 GLN A C 1
ATOM 763 O O . GLN A 1 95 ? -9.311 12.802 -11.013 1.00 94.12 95 GLN A O 1
ATOM 768 N N . PRO A 1 96 ? -7.495 11.771 -10.180 1.00 92.75 96 PRO A N 1
ATOM 769 C CA . PRO A 1 96 ? -7.723 12.280 -8.834 1.00 92.75 96 PRO A CA 1
ATOM 770 C C . PRO A 1 96 ? -7.616 13.810 -8.815 1.00 92.75 96 PRO A C 1
ATOM 772 O O . PRO A 1 96 ? -6.925 14.407 -9.645 1.00 92.75 96 PRO A O 1
ATOM 775 N N . GLU A 1 97 ? -8.256 14.448 -7.834 1.00 91.94 97 GLU A N 1
ATOM 776 C CA . GLU A 1 97 ? -8.141 15.894 -7.647 1.00 91.94 97 GLU A CA 1
ATOM 777 C C . GLU A 1 97 ? -6.664 16.301 -7.552 1.00 91.94 97 GLU A C 1
ATOM 779 O O . GLU A 1 97 ? -5.895 15.795 -6.727 1.00 91.94 97 GLU A O 1
ATOM 784 N N . ARG A 1 98 ? -6.248 17.204 -8.443 1.00 88.00 98 ARG A N 1
ATOM 785 C CA . ARG A 1 98 ? -4.852 17.609 -8.546 1.00 88.00 98 ARG A CA 1
ATOM 786 C C . ARG A 1 98 ? -4.509 18.567 -7.413 1.00 88.00 98 ARG A C 1
ATOM 788 O O . ARG A 1 98 ? -5.013 19.683 -7.362 1.00 88.00 98 ARG A O 1
ATOM 795 N N . ASN A 1 99 ? -3.564 18.164 -6.573 1.00 89.69 99 ASN A N 1
ATOM 796 C CA . ASN A 1 99 ? -3.011 18.993 -5.512 1.00 89.69 99 ASN A CA 1
ATOM 797 C C . ASN A 1 99 ? -1.489 19.105 -5.686 1.00 89.69 99 ASN A C 1
ATOM 799 O O . ASN A 1 99 ? -0.804 18.094 -5.800 1.00 89.69 99 ASN A O 1
ATOM 803 N N . LEU A 1 100 ? -0.949 20.328 -5.721 1.00 88.44 100 LEU A N 1
ATOM 804 C CA . LEU A 1 100 ? 0.493 20.563 -5.901 1.00 88.44 100 LEU A CA 1
ATOM 805 C C . LEU A 1 100 ? 1.325 20.258 -4.643 1.00 88.44 100 LEU A C 1
ATOM 807 O O . LEU A 1 100 ? 2.543 20.143 -4.738 1.00 88.44 100 LEU A O 1
ATOM 811 N N . GLY A 1 101 ? 0.688 20.135 -3.476 1.00 90.81 101 GLY A N 1
ATOM 812 C CA . GLY A 1 101 ? 1.352 19.842 -2.206 1.00 90.81 101 GLY A CA 1
ATOM 813 C C . GLY A 1 101 ? 1.522 18.352 -1.901 1.00 90.81 101 GLY A C 1
ATOM 814 O O . GLY A 1 101 ? 2.257 18.013 -0.974 1.00 90.81 101 GLY A O 1
ATOM 815 N N . HIS A 1 102 ? 0.864 17.454 -2.647 1.00 86.88 102 HIS A N 1
ATOM 816 C CA . HIS A 1 102 ? 0.826 16.024 -2.327 1.00 86.88 102 HIS A CA 1
ATOM 817 C C . HIS A 1 102 ? 0.914 15.134 -3.568 1.00 86.88 102 HIS A C 1
ATOM 819 O O . HIS A 1 102 ? 0.421 15.472 -4.640 1.00 86.88 102 HIS A O 1
ATOM 825 N N . ASN A 1 103 ? 1.509 13.954 -3.395 1.00 87.06 103 ASN A N 1
ATOM 826 C CA . ASN A 1 103 ? 1.504 12.914 -4.418 1.00 87.06 103 ASN A CA 1
ATOM 827 C C . ASN A 1 103 ? 0.068 12.359 -4.585 1.00 87.06 103 ASN A C 1
ATOM 829 O O . ASN A 1 103 ? -0.612 12.136 -3.569 1.00 87.06 103 ASN A O 1
ATOM 833 N N . PRO A 1 104 ? -0.436 12.174 -5.823 1.00 91.31 104 PRO A N 1
ATOM 834 C CA . PRO A 1 104 ? -1.726 11.532 -6.056 1.00 91.31 104 PRO A CA 1
ATOM 835 C C . PRO A 1 104 ? -1.776 10.105 -5.488 1.00 91.31 104 PRO A C 1
ATOM 837 O O . PRO A 1 104 ? -0.782 9.389 -5.439 1.00 91.31 104 PRO A O 1
ATOM 840 N N . LEU A 1 105 ? -2.977 9.668 -5.101 1.00 94.19 105 LEU A N 1
ATOM 841 C CA . LEU A 1 105 ? -3.318 8.304 -4.655 1.00 94.19 105 LEU A CA 1
ATOM 842 C C . LEU A 1 105 ? -2.699 7.826 -3.324 1.00 94.19 105 LEU A C 1
ATOM 844 O O . LEU A 1 105 ? -3.374 7.087 -2.607 1.00 94.19 105 LEU A O 1
ATOM 848 N N . PHE A 1 106 ? -1.485 8.242 -2.952 1.00 95.50 106 PHE A N 1
ATOM 849 C CA . PHE A 1 106 ? -0.850 7.920 -1.666 1.00 95.50 106 PHE A CA 1
ATOM 850 C C . PHE A 1 106 ? 0.133 9.010 -1.223 1.00 95.50 106 PHE A C 1
ATOM 852 O O . PHE A 1 106 ? 0.701 9.724 -2.042 1.00 95.50 106 PHE A O 1
ATOM 859 N N . GLN A 1 107 ? 0.367 9.120 0.087 1.00 94.25 107 GLN A N 1
ATOM 860 C CA . GLN A 1 107 ? 1.287 10.118 0.661 1.00 94.25 107 GLN A CA 1
ATOM 861 C C . GLN A 1 107 ? 2.402 9.492 1.508 1.00 94.25 107 GLN A C 1
ATOM 863 O O . GLN A 1 107 ? 3.310 10.191 1.949 1.00 94.25 107 GLN A O 1
ATOM 868 N N . VAL A 1 108 ? 2.362 8.172 1.711 1.00 96.75 108 VAL A N 1
ATOM 869 C CA . VAL A 1 108 ? 3.367 7.417 2.464 1.00 96.75 108 VAL A CA 1
ATOM 870 C C . VAL A 1 108 ? 3.885 6.270 1.603 1.00 96.75 108 VAL A C 1
ATOM 872 O O . VAL A 1 108 ? 3.099 5.533 1.004 1.00 96.75 108 VAL A O 1
ATOM 875 N N . LEU A 1 109 ? 5.209 6.122 1.546 1.00 95.81 109 LEU A N 1
ATOM 876 C CA . LEU A 1 109 ? 5.890 5.050 0.826 1.00 95.81 109 LEU A CA 1
ATOM 877 C C . LEU A 1 109 ? 6.351 3.963 1.808 1.00 95.81 109 LEU A C 1
ATOM 879 O O . LEU A 1 109 ? 6.883 4.275 2.873 1.00 95.81 109 LEU A O 1
ATOM 883 N N . TYR A 1 110 ? 6.204 2.696 1.431 1.00 95.50 110 TYR A N 1
ATOM 884 C CA . TYR A 1 110 ? 6.718 1.547 2.172 1.00 95.50 110 TYR A CA 1
ATOM 885 C C . TYR A 1 110 ? 7.631 0.717 1.273 1.00 95.50 110 TYR A C 1
ATOM 887 O O . TYR A 1 110 ? 7.166 0.015 0.377 1.00 95.50 110 TYR A O 1
ATOM 895 N N . ASN A 1 111 ? 8.939 0.799 1.514 1.00 91.88 111 ASN A N 1
ATOM 896 C CA . ASN A 1 111 ? 9.937 0.018 0.793 1.00 91.88 111 ASN A CA 1
ATOM 897 C C . ASN A 1 111 ? 10.398 -1.158 1.661 1.00 91.88 111 ASN A C 1
ATOM 899 O O . ASN A 1 111 ? 10.954 -0.952 2.740 1.00 91.88 111 ASN A O 1
ATOM 903 N N . HIS A 1 112 ? 10.170 -2.384 1.194 1.00 87.69 112 HIS A N 1
ATOM 904 C CA . HIS A 1 112 ? 10.585 -3.593 1.894 1.00 87.69 112 HIS A CA 1
ATOM 905 C C . HIS A 1 112 ? 11.733 -4.262 1.151 1.00 87.69 112 HIS A C 1
ATOM 907 O O . HIS A 1 112 ? 11.551 -4.819 0.071 1.00 87.69 112 HIS A O 1
ATOM 913 N N . GLN A 1 113 ? 12.914 -4.233 1.759 1.00 81.62 113 GLN A N 1
ATOM 914 C CA . GLN A 1 113 ? 14.089 -4.920 1.250 1.00 81.62 113 GLN A CA 1
ATOM 915 C C . GLN A 1 113 ? 14.340 -6.150 2.111 1.00 81.62 113 GLN A C 1
ATOM 917 O O . GLN A 1 113 ? 14.520 -6.055 3.323 1.00 81.62 113 GLN A O 1
ATOM 922 N N . THR A 1 114 ? 14.327 -7.322 1.484 1.00 69.56 114 THR A N 1
ATOM 923 C CA . THR A 1 114 ? 14.865 -8.525 2.111 1.00 69.56 114 THR A CA 1
ATOM 924 C C . THR A 1 114 ? 16.360 -8.541 1.829 1.00 69.56 114 THR A C 1
ATOM 926 O O . THR A 1 114 ? 16.759 -8.587 0.667 1.00 69.56 114 THR A O 1
ATOM 929 N N . GLU A 1 115 ? 17.194 -8.491 2.866 1.00 65.00 115 GLU A N 1
ATOM 930 C CA . GLU A 1 115 ? 18.613 -8.774 2.681 1.00 65.00 115 GLU A CA 1
ATOM 931 C C . GLU A 1 115 ? 18.761 -10.216 2.182 1.00 65.00 115 GLU A C 1
ATOM 933 O O . GLU A 1 115 ? 18.301 -11.170 2.818 1.00 65.00 115 GLU A O 1
ATOM 938 N N . LEU A 1 116 ? 19.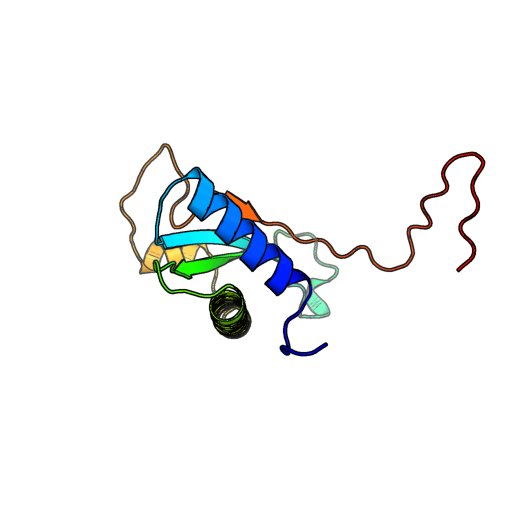380 -10.380 1.012 1.00 56.56 116 LEU A N 1
ATOM 939 C CA . LEU A 1 116 ? 19.851 -11.684 0.565 1.00 56.56 116 LEU A CA 1
ATOM 940 C C . LEU A 1 116 ? 20.825 -12.190 1.631 1.00 56.56 116 LEU A C 1
ATOM 942 O O . LEU A 1 116 ? 21.811 -11.518 1.928 1.00 56.56 116 LEU A O 1
ATOM 946 N N . LYS A 1 117 ? 20.532 -13.356 2.220 1.00 50.12 117 LYS A N 1
ATOM 947 C CA . LYS A 1 117 ? 21.409 -14.052 3.172 1.00 50.12 117 LYS A CA 1
ATOM 948 C C . LYS A 1 117 ? 22.846 -14.054 2.628 1.00 50.12 117 LYS A C 1
ATOM 950 O O . LYS A 1 117 ? 23.139 -14.787 1.689 1.00 50.12 117 LYS A O 1
ATOM 955 N N . GLY A 1 118 ? 23.711 -13.211 3.187 1.00 51.69 118 GLY A N 1
ATOM 956 C CA . GLY A 1 118 ? 25.076 -13.017 2.686 1.00 51.69 118 GLY A CA 1
ATOM 957 C C . GLY A 1 118 ? 25.815 -11.828 3.303 1.00 51.69 118 GLY A C 1
ATOM 958 O O . GLY A 1 118 ? 27.038 -11.854 3.398 1.00 51.69 118 GLY A O 1
ATOM 959 N N . SER A 1 119 ? 25.100 -10.825 3.813 1.00 50.78 119 SER A N 1
ATOM 960 C CA . SER A 1 119 ? 25.658 -9.785 4.681 1.00 50.78 119 SER A CA 1
ATOM 961 C C . SER A 1 119 ? 25.868 -10.345 6.093 1.00 50.78 119 SER A C 1
ATOM 963 O O . SER A 1 119 ? 25.113 -10.061 7.025 1.00 50.78 119 SER A O 1
ATOM 965 N N . GLN A 1 120 ? 26.921 -11.149 6.283 1.00 52.72 120 GLN A N 1
ATOM 966 C CA . GLN A 1 120 ? 27.510 -11.279 7.615 1.00 52.72 120 GLN A CA 1
ATOM 967 C C . GLN A 1 120 ? 27.971 -9.880 8.028 1.00 52.72 120 GLN A C 1
ATOM 969 O O . GLN A 1 120 ? 29.039 -9.414 7.630 1.00 52.72 120 GLN A O 1
ATOM 974 N N . HIS A 1 121 ? 27.134 -9.185 8.790 1.00 49.66 121 HIS A N 1
ATOM 975 C CA . HIS A 1 121 ? 27.504 -7.947 9.444 1.00 49.66 121 HIS A CA 1
ATOM 976 C C . HIS A 1 121 ? 28.584 -8.291 10.472 1.00 49.66 121 HIS A C 1
ATOM 978 O O . HIS A 1 121 ? 28.289 -8.671 11.603 1.00 49.66 121 HIS A O 1
ATOM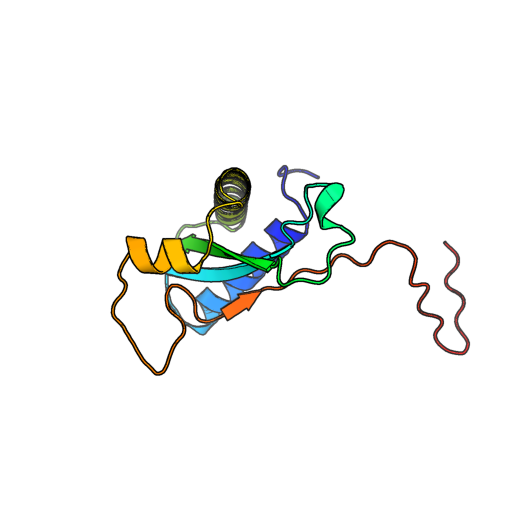 984 N N . ARG A 1 122 ? 29.852 -8.225 10.056 1.00 52.00 122 ARG A N 1
ATOM 985 C CA . ARG A 1 122 ? 30.991 -8.324 10.966 1.00 52.00 122 ARG A CA 1
ATOM 986 C C . ARG A 1 122 ? 31.037 -7.041 11.783 1.00 52.00 122 ARG A C 1
ATOM 988 O O . ARG A 1 122 ? 31.565 -6.024 11.340 1.00 52.00 122 ARG A O 1
ATOM 995 N N . LEU A 1 123 ? 30.468 -7.098 12.979 1.00 54.56 123 LEU A N 1
ATOM 996 C CA . LEU A 1 123 ? 30.795 -6.144 14.026 1.00 54.56 123 LEU A CA 1
ATOM 997 C C . LEU A 1 123 ? 32.230 -6.445 14.490 1.00 54.56 123 LEU A C 1
ATOM 999 O O . LEU A 1 123 ? 32.563 -7.621 14.674 1.00 54.56 123 LEU A O 1
ATOM 1003 N N . PRO A 1 124 ? 33.100 -5.436 14.671 1.00 63.22 124 PRO A N 1
ATOM 1004 C CA . PRO A 1 124 ? 34.441 -5.667 15.195 1.00 63.22 124 PRO A CA 1
ATOM 1005 C C . PRO A 1 124 ? 34.358 -6.411 16.536 1.00 63.22 124 PRO A C 1
ATOM 1007 O O . PRO A 1 124 ? 33.821 -5.884 17.506 1.00 63.22 124 PRO A O 1
ATOM 1010 N N . GLY A 1 125 ? 34.866 -7.645 16.578 1.00 67.38 125 GLY A N 1
ATOM 1011 C CA . GLY A 1 125 ? 34.909 -8.471 17.790 1.00 67.38 125 GLY A CA 1
ATOM 1012 C C . GLY A 1 125 ? 33.764 -9.474 17.988 1.00 67.38 125 GLY A C 1
ATOM 1013 O O . GLY A 1 125 ? 33.753 -10.138 19.020 1.00 67.38 125 GLY A O 1
ATOM 1014 N N . LEU A 1 126 ? 32.832 -9.633 17.040 1.00 53.16 126 LEU A N 1
ATOM 1015 C CA . LEU A 1 126 ? 31.767 -10.644 17.128 1.00 53.16 126 LEU A CA 1
ATOM 1016 C C . LEU A 1 126 ? 31.668 -11.452 15.830 1.00 53.16 126 LEU A C 1
ATOM 1018 O O . LEU A 1 126 ? 31.304 -10.925 14.779 1.00 53.16 126 LEU A O 1
ATOM 1022 N N . GLU A 1 127 ? 31.969 -12.749 15.914 1.00 58.53 127 GLU A N 1
ATOM 1023 C CA . GLU A 1 127 ? 31.674 -13.705 14.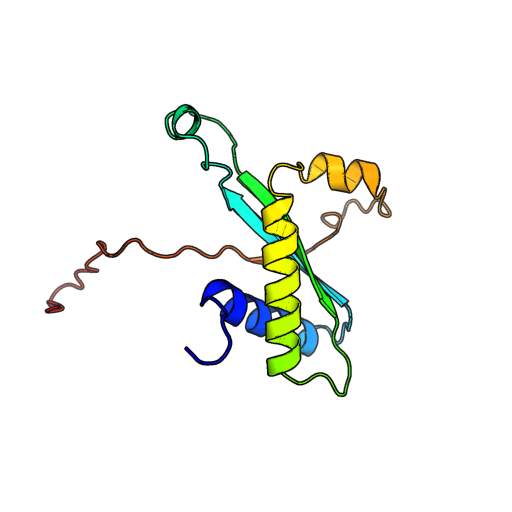848 1.00 58.53 127 GLU A CA 1
ATOM 1024 C C . GLU A 1 127 ? 30.307 -14.346 15.105 1.00 58.53 127 GLU A C 1
ATOM 1026 O O . GLU A 1 127 ? 30.087 -14.998 16.123 1.00 58.53 127 GLU A O 1
ATOM 1031 N N . MET A 1 128 ? 29.375 -14.142 14.176 1.00 52.81 128 MET A N 1
ATOM 1032 C CA . MET A 1 128 ? 28.095 -14.844 14.162 1.00 52.81 128 MET A CA 1
ATOM 1033 C C . MET A 1 128 ? 28.310 -16.195 13.478 1.00 52.81 128 MET A C 1
ATOM 1035 O O . MET A 1 128 ? 28.456 -16.252 12.256 1.00 52.81 128 MET A O 1
ATOM 1039 N N . SER A 1 129 ? 28.356 -17.272 14.259 1.00 44.78 129 SER A N 1
ATOM 1040 C CA . SER A 1 129 ? 28.319 -18.633 13.732 1.00 44.78 129 SER A CA 1
ATOM 1041 C C . SER A 1 129 ? 26.895 -18.973 13.284 1.00 44.78 129 SER A C 1
ATOM 1043 O O . SER A 1 129 ? 25.941 -18.888 14.058 1.00 44.78 129 SER A O 1
ATOM 1045 N N . GLY A 1 130 ? 26.759 -19.338 12.013 1.00 42.75 130 GLY A N 1
ATOM 1046 C CA . GLY A 1 130 ? 25.540 -19.851 11.397 1.00 42.75 130 GLY A CA 1
ATOM 1047 C C . GLY A 1 130 ? 25.904 -20.821 10.293 1.00 42.75 130 GLY A C 1
ATOM 1048 O O . GLY A 1 130 ? 26.854 -20.495 9.546 1.00 42.75 130 GLY A O 1
#

Solvent-accessible surface area (backbone atoms only — not comparable to full-atom values): 8399 Å² total; per-residue (Å²): 135,94,78,89,68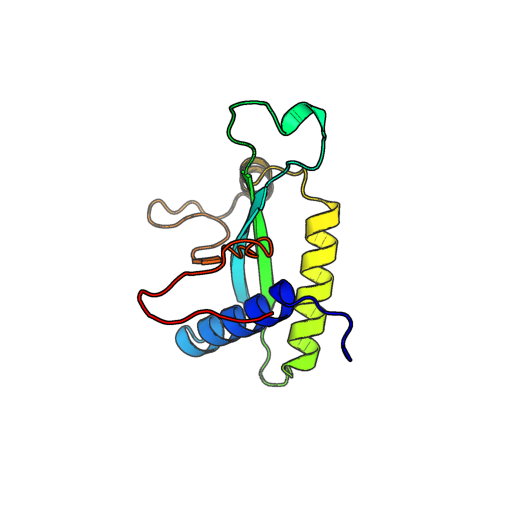,53,74,67,44,53,51,49,43,53,48,51,49,51,52,28,70,75,67,70,49,46,72,42,42,33,31,31,67,42,74,69,55,89,43,83,84,52,70,80,55,93,75,92,52,68,37,50,47,77,50,68,46,79,60,55,97,84,63,47,72,69,58,47,44,52,52,39,43,54,49,51,56,54,48,60,77,48,60,84,61,50,46,67,58,51,48,66,73,64,62,65,89,86,51,96,91,54,63,78,92,31,84,45,78,54,81,85,79,79,80,68,95,75,76,76,77,72,51,95,93,49,85,85,88,127

Foldseek 3Di:
DPQPADPVLLVVLVVQVVVCVVVVDQKAKEKEWDQPPPDPVCPPDDDDRIAIDIQIFGDDPPDDSSNRSVSSVVRVVVCVVVVVDHPVVVCVVVVPDDDPVADPRHRHYDYDDDPDPPPPPDDPPDDDDD

pLDDT: mean 83.46, std 17.22, range [42.75, 98.44]

Sequence (130 aa):
QQQGVTPFMLLLASFQTLLHRYSGQADIRVGVPTANRNRVETERLIGFFVNTQVLRAEFDVQLTFSELLQQVRQRTLGAQAHQDLPFEQLVEALQPERNLGHNPLFQVLYNHQTELKGSQHRLPGLEMSG

Radius of gyration: 17.82 Å; Cα contacts (8 Å, |Δi|>4): 126; chains: 1; bounding box: 50×41×38 Å

Secondary structure (DSSP, 8-state):
--SS--HHHHHHHHHHHHHHHHH--SEEEEEEEEE---STTTTT--S--EEEEEEEEE--TT--HHHHHHHHHHHHHHHHHTTTS-HHHHHHHH-PPP-TTS-SS-SEE----PPPTT----BTTB----

Mean predicted aligned error: 8.98 Å

Nearest PDB structures (foldseek):
  6p4u-assembly1_A  TM=9.287E-01  e=3.558E-10  Eleftheria terrae
  6p3i-assembly1_A  TM=9.252E-01  e=6.020E-10  Eleftheria terrae
  8qnf-assembly1_A  TM=9.381E-01  e=1.508E-08  Streptomyces regensis
  5dua-assembly1_B  TM=8.934E-01  e=1.708E-05  Streptomyces coelicolor A3(2)
  4jn5-assembly1_A  TM=8.742E-01  e=1.599E-05  Streptomyces coelicolor A3(2)